Protein AF-A0A059WTL2-F1 (afdb_monomer_lite)

Sequence (116 aa):
RPGADVVGDETFIKQLDKEEINFDVLVATPQYMPKLGKYARLLGPRGLMPNPKSGTVATDVAKAVTEAKAGKVEYRVDKQSIVHLAVGKVSFGEAKLEQNARRALRQPAITKAYEP

Structure (mmCIF, N/CA/C/O backbone):
data_AF-A0A059WTL2-F1
#
_entry.id   AF-A0A059WTL2-F1
#
loop_
_atom_site.group_PDB
_atom_site.id
_atom_site.type_symbol
_atom_site.label_atom_id
_atom_site.label_alt_id
_atom_site.label_comp_id
_atom_site.label_asym_id
_atom_site.label_entity_id
_atom_site.label_seq_id
_atom_site.pdbx_PDB_ins_code
_atom_site.Cartn_x
_atom_site.Cartn_y
_atom_site.Cartn_z
_atom_site.occupancy
_atom_site.B_iso_or_equiv
_atom_site.auth_seq_id
_atom_site.auth_comp_id
_atom_site.auth_asym_id
_atom_site.auth_atom_id
_atom_site.pdbx_PDB_model_num
ATOM 1 N N . ARG A 1 1 ? -13.139 -6.492 -16.022 1.00 26.52 1 ARG A N 1
ATOM 2 C CA . ARG A 1 1 ? -12.875 -7.681 -15.174 1.00 26.52 1 ARG A CA 1
ATOM 3 C C . ARG A 1 1 ? -12.635 -7.194 -13.744 1.00 26.52 1 ARG A C 1
ATOM 5 O O . ARG A 1 1 ? -12.075 -6.111 -13.607 1.00 26.52 1 ARG A O 1
ATOM 12 N N . PRO A 1 2 ? -13.163 -7.921 -12.750 1.00 33.34 2 PRO A N 1
ATOM 13 C CA . PRO A 1 2 ? -13.358 -7.497 -11.358 1.00 33.34 2 PRO A CA 1
ATOM 14 C C . PRO A 1 2 ? -12.028 -7.135 -10.694 1.00 33.34 2 PRO A C 1
ATOM 16 O O . PRO A 1 2 ? -10.985 -7.617 -11.127 1.00 33.34 2 PRO A O 1
ATOM 19 N N . GLY A 1 3 ? -12.047 -6.285 -9.669 1.00 40.78 3 GLY A N 1
ATOM 20 C CA . GLY A 1 3 ? -10.830 -6.040 -8.883 1.00 40.78 3 GLY A CA 1
ATOM 21 C C . GLY A 1 3 ? -10.734 -4.685 -8.197 1.00 40.78 3 GLY A C 1
ATOM 22 O O . GLY A 1 3 ? -9.637 -4.261 -7.858 1.00 40.78 3 GLY A O 1
ATOM 23 N N . ALA A 1 4 ? -11.830 -3.945 -8.063 1.00 50.88 4 ALA A N 1
ATOM 24 C CA . ALA A 1 4 ? -11.928 -2.904 -7.046 1.00 50.88 4 ALA A CA 1
ATOM 25 C C . ALA A 1 4 ? -13.392 -2.796 -6.647 1.00 50.88 4 ALA A C 1
ATOM 27 O O . ALA A 1 4 ? -14.149 -2.049 -7.264 1.00 50.88 4 ALA A O 1
ATOM 28 N N . ASP A 1 5 ? -13.787 -3.586 -5.659 1.00 56.94 5 ASP A N 1
ATOM 29 C CA . ASP A 1 5 ? -15.016 -3.311 -4.939 1.00 56.94 5 ASP A CA 1
ATOM 30 C C . ASP A 1 5 ? -14.743 -2.088 -4.069 1.00 56.94 5 ASP A C 1
ATOM 32 O O . ASP A 1 5 ? -13.958 -2.128 -3.122 1.00 56.94 5 ASP A O 1
ATOM 36 N N . VAL A 1 6 ? -15.339 -0.959 -4.447 1.00 56.72 6 VAL A N 1
ATOM 37 C CA . VAL A 1 6 ? -15.424 0.199 -3.561 1.00 56.72 6 VAL A CA 1
ATOM 38 C C . VAL A 1 6 ? -16.450 -0.177 -2.500 1.00 56.72 6 VAL A C 1
ATOM 40 O O . VAL A 1 6 ? -17.649 0.036 -2.669 1.00 56.72 6 VAL A O 1
ATOM 43 N N . VAL A 1 7 ? -15.990 -0.842 -1.443 1.00 60.56 7 VAL A N 1
ATOM 44 C CA . VAL A 1 7 ? -16.862 -1.272 -0.351 1.00 60.56 7 VAL A CA 1
ATOM 45 C C . VAL A 1 7 ? -17.109 -0.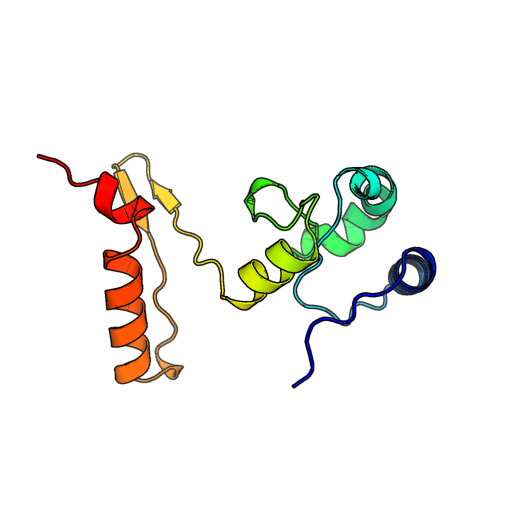075 0.561 1.00 60.56 7 VAL A C 1
ATOM 47 O O . VAL A 1 7 ? -16.171 0.553 1.049 1.00 60.56 7 VAL A O 1
ATOM 50 N N . GLY A 1 8 ? -18.384 0.247 0.776 1.00 62.12 8 GLY A N 1
ATOM 51 C CA . GLY A 1 8 ? -18.797 1.303 1.692 1.00 62.12 8 GLY A CA 1
ATOM 52 C C . GLY A 1 8 ? -18.331 1.059 3.133 1.00 62.12 8 GLY A C 1
ATOM 53 O O . GLY A 1 8 ? -18.254 -0.082 3.601 1.00 62.12 8 GLY A O 1
ATOM 54 N N . ASP A 1 9 ? -18.078 2.174 3.816 1.00 66.56 9 ASP A N 1
ATOM 55 C CA . ASP A 1 9 ? -17.579 2.356 5.187 1.00 66.56 9 ASP A CA 1
ATOM 56 C C . ASP A 1 9 ? -18.025 1.284 6.198 1.00 66.56 9 ASP A C 1
ATOM 58 O O . ASP A 1 9 ? -17.213 0.744 6.949 1.00 66.56 9 ASP A O 1
ATOM 62 N N . GLU A 1 10 ? -19.322 0.969 6.223 1.00 71.88 10 GLU A N 1
ATOM 63 C CA . GLU A 1 10 ? -19.941 0.141 7.263 1.00 71.88 10 GLU A CA 1
ATOM 64 C C . GLU A 1 10 ? -19.927 -1.355 6.940 1.00 71.88 10 GLU A C 1
ATOM 66 O O . GLU A 1 10 ? -19.743 -2.188 7.829 1.00 71.88 10 GLU A O 1
ATOM 71 N N . THR A 1 11 ? -20.102 -1.718 5.669 1.00 74.75 11 THR A N 1
ATOM 72 C CA . THR A 1 11 ? -20.089 -3.121 5.234 1.00 74.75 11 THR A CA 1
ATOM 73 C C . THR A 1 11 ? -18.681 -3.699 5.340 1.00 74.75 11 THR A C 1
ATOM 75 O O . THR A 1 11 ? -18.514 -4.841 5.765 1.00 74.75 11 THR A O 1
ATOM 78 N N . PHE A 1 12 ? -17.665 -2.887 5.032 1.00 78.94 12 PHE A N 1
ATOM 79 C CA . PHE A 1 12 ? -16.263 -3.284 5.126 1.00 78.94 12 PHE A CA 1
ATOM 80 C C . PHE A 1 12 ? -15.820 -3.531 6.573 1.00 78.94 12 PHE A C 1
ATOM 82 O O . PHE A 1 12 ? -15.201 -4.548 6.878 1.00 78.94 12 PHE A O 1
ATOM 89 N N . ILE A 1 13 ? -16.192 -2.640 7.496 1.00 80.94 13 ILE A N 1
ATOM 90 C CA . ILE A 1 13 ? -15.860 -2.791 8.919 1.00 80.94 13 ILE A CA 1
ATOM 91 C C . ILE A 1 13 ? -16.500 -4.058 9.500 1.00 80.94 13 ILE A C 1
ATOM 93 O O . ILE A 1 13 ? -15.848 -4.776 10.252 1.00 80.94 13 ILE A O 1
ATOM 97 N N . LYS A 1 14 ? -17.731 -4.396 9.093 1.00 83.31 14 LYS A N 1
ATOM 98 C CA . LYS A 1 14 ? -18.391 -5.651 9.494 1.00 83.31 14 LYS A CA 1
ATOM 99 C C . LYS A 1 14 ? -17.682 -6.906 8.973 1.00 83.31 14 LYS A C 1
ATOM 101 O O . LYS A 1 14 ? -17.727 -7.928 9.647 1.00 83.31 14 LYS A O 1
ATOM 106 N N . GLN A 1 15 ? -17.055 -6.858 7.796 1.00 82.00 15 GLN A N 1
ATOM 107 C CA . GLN A 1 15 ? -16.242 -7.974 7.289 1.00 82.00 15 GLN A CA 1
ATOM 108 C C . GLN A 1 15 ? -14.944 -8.125 8.087 1.00 82.00 15 GLN A C 1
ATOM 110 O O . GLN A 1 15 ? -14.598 -9.237 8.479 1.00 82.00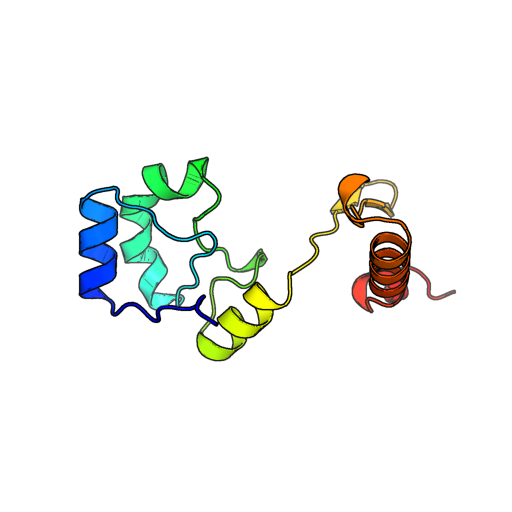 15 GLN A O 1
ATOM 115 N N . LEU A 1 16 ? -14.275 -7.010 8.407 1.00 84.44 16 LEU A N 1
ATOM 116 C CA . LEU A 1 16 ? -13.080 -7.022 9.255 1.00 84.44 16 LEU A CA 1
ATOM 117 C C . LEU A 1 16 ? -13.369 -7.527 10.674 1.00 84.44 16 LEU A C 1
ATOM 119 O O . LEU A 1 16 ? -12.536 -8.222 11.247 1.00 84.44 16 LEU A O 1
ATOM 123 N N . ASP A 1 17 ? -14.542 -7.208 11.226 1.00 85.50 17 ASP A N 1
ATOM 124 C CA . ASP A 1 17 ? -14.998 -7.708 12.530 1.00 85.50 17 ASP A CA 1
ATOM 125 C C . ASP A 1 17 ? -15.219 -9.229 12.531 1.00 85.50 17 ASP A C 1
ATOM 127 O O . ASP A 1 17 ? -14.942 -9.904 13.516 1.00 85.50 17 ASP A O 1
ATOM 131 N N . LYS A 1 18 ? -15.640 -9.779 11.386 1.00 86.50 18 LYS A N 1
ATOM 132 C CA . LYS A 1 18 ? -15.759 -11.225 11.140 1.00 86.50 18 LYS A CA 1
ATOM 133 C C . LYS A 1 18 ? -14.442 -11.889 10.726 1.00 86.50 18 LYS A C 1
ATOM 135 O O . LYS A 1 18 ? -14.450 -13.064 10.373 1.00 86.50 18 LYS A O 1
ATOM 140 N N . GLU A 1 19 ? -13.339 -11.138 10.713 1.00 82.44 19 GLU A N 1
ATOM 141 C CA . GLU A 1 19 ? -12.016 -11.583 10.255 1.00 82.44 19 GLU A CA 1
ATOM 142 C C . GLU A 1 19 ? -11.996 -12.110 8.803 1.00 82.44 19 GLU A C 1
ATOM 144 O O . GLU A 1 19 ? -11.080 -12.825 8.386 1.00 82.44 19 GLU A O 1
ATOM 149 N N . GLU A 1 20 ? -12.985 -11.715 7.999 1.00 82.12 20 GLU A N 1
ATOM 150 C CA . GLU A 1 20 ? -13.125 -12.124 6.607 1.00 82.12 20 GLU A CA 1
ATOM 151 C C . GLU A 1 20 ? -12.316 -11.180 5.706 1.00 82.12 20 GLU A C 1
ATOM 153 O O . GLU A 1 20 ? -12.652 -10.008 5.530 1.00 82.12 20 GLU A O 1
ATOM 158 N N . ILE A 1 21 ? -11.219 -11.690 5.136 1.00 80.12 21 ILE A N 1
ATOM 159 C CA . ILE A 1 21 ? -10.328 -10.926 4.256 1.00 80.12 21 ILE A CA 1
ATOM 160 C C . ILE A 1 21 ? -10.342 -11.534 2.859 1.00 80.12 21 ILE A C 1
ATOM 162 O O . ILE A 1 21 ? -9.767 -12.596 2.632 1.00 80.12 21 ILE A O 1
ATOM 166 N N . ASN A 1 22 ? -10.946 -10.802 1.925 1.00 78.56 22 ASN A N 1
ATOM 167 C CA . ASN A 1 22 ? -11.063 -11.162 0.510 1.00 78.56 22 ASN A CA 1
ATOM 168 C C . ASN A 1 22 ? -10.456 -10.076 -0.401 1.00 78.56 22 ASN A C 1
ATOM 170 O O . ASN A 1 22 ? -11.055 -9.681 -1.399 1.00 78.56 22 ASN A O 1
ATOM 174 N N . PHE A 1 23 ? -9.28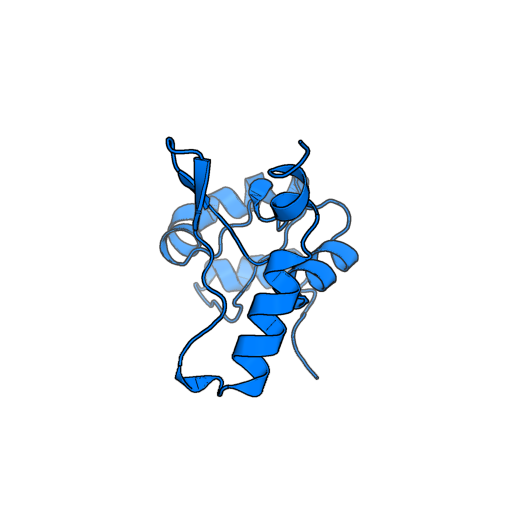9 -9.538 -0.034 1.00 78.50 23 PHE A N 1
ATOM 175 C CA . PHE A 1 23 ? -8.586 -8.519 -0.818 1.00 78.50 23 PHE A CA 1
ATOM 176 C C . PHE A 1 23 ? -7.065 -8.594 -0.633 1.00 78.50 23 PHE A C 1
ATOM 178 O O . PHE A 1 23 ? -6.575 -8.978 0.428 1.00 78.50 23 PHE A O 1
ATOM 185 N N . ASP A 1 24 ? -6.329 -8.159 -1.658 1.00 76.44 24 ASP A N 1
ATOM 186 C CA . ASP A 1 24 ? -4.859 -8.112 -1.664 1.00 76.44 24 ASP A CA 1
ATOM 187 C C . ASP A 1 24 ? -4.294 -6.724 -1.321 1.00 76.44 24 ASP A C 1
ATOM 189 O O . ASP A 1 24 ? -3.160 -6.602 -0.864 1.00 76.44 24 ASP A O 1
ATOM 193 N N . VAL A 1 25 ? -5.068 -5.659 -1.560 1.00 80.94 25 VAL A N 1
ATOM 194 C CA . VAL A 1 25 ? -4.659 -4.271 -1.303 1.00 80.94 25 VAL A CA 1
ATOM 195 C C . VAL A 1 25 ? -5.828 -3.500 -0.708 1.00 80.94 25 VAL A C 1
ATOM 197 O O . VAL A 1 25 ? -6.890 -3.409 -1.320 1.00 80.94 25 VAL A O 1
ATOM 200 N N . LEU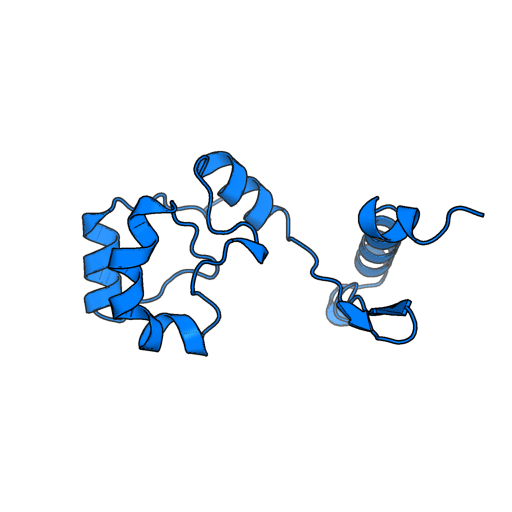 A 1 26 ? -5.608 -2.897 0.460 1.00 85.50 26 LEU A N 1
ATOM 201 C CA . LEU A 1 26 ? -6.542 -1.958 1.071 1.00 85.50 26 LEU A CA 1
ATOM 202 C C . LEU A 1 26 ? -6.072 -0.528 0.814 1.00 85.50 26 LEU A C 1
ATOM 204 O O . LEU A 1 26 ? -4.954 -0.170 1.183 1.00 85.50 26 LEU A O 1
ATOM 208 N N . VAL A 1 27 ? -6.933 0.287 0.206 1.00 86.25 27 VAL A N 1
ATOM 209 C CA . VAL A 1 27 ? -6.724 1.730 0.039 1.00 86.25 27 VAL A CA 1
ATOM 210 C C . VAL A 1 27 ? -7.690 2.464 0.959 1.00 86.25 27 VAL A C 1
ATOM 212 O O . VAL A 1 27 ? -8.882 2.168 0.959 1.00 86.25 27 VAL A O 1
ATOM 215 N N . ALA A 1 28 ? -7.183 3.414 1.741 1.00 87.50 28 ALA A N 1
ATOM 216 C CA . ALA A 1 28 ? -7.977 4.158 2.712 1.00 87.50 28 ALA A CA 1
ATOM 217 C C . ALA A 1 28 ? -7.699 5.662 2.645 1.00 87.50 28 ALA A C 1
ATOM 219 O O . ALA A 1 28 ? -6.608 6.103 2.283 1.00 87.50 28 ALA A O 1
ATOM 220 N N . THR A 1 29 ? -8.679 6.467 3.049 1.00 88.19 29 THR A N 1
ATOM 221 C CA . THR A 1 29 ? -8.461 7.898 3.271 1.00 88.19 29 THR A CA 1
ATOM 222 C C . THR A 1 29 ? -7.803 8.132 4.638 1.00 88.19 29 THR A C 1
ATOM 224 O O . THR A 1 29 ? -7.988 7.330 5.560 1.00 88.19 29 THR A O 1
ATOM 227 N N . PRO A 1 30 ? -7.057 9.239 4.835 1.00 86.62 30 PRO A N 1
ATOM 228 C CA . PRO A 1 30 ? -6.419 9.543 6.122 1.00 86.62 30 PRO A CA 1
ATOM 229 C C . PRO A 1 30 ? -7.402 9.586 7.299 1.00 86.62 30 PRO A C 1
ATOM 231 O O . PRO A 1 30 ? -7.076 9.156 8.402 1.00 86.62 30 PRO A O 1
ATOM 23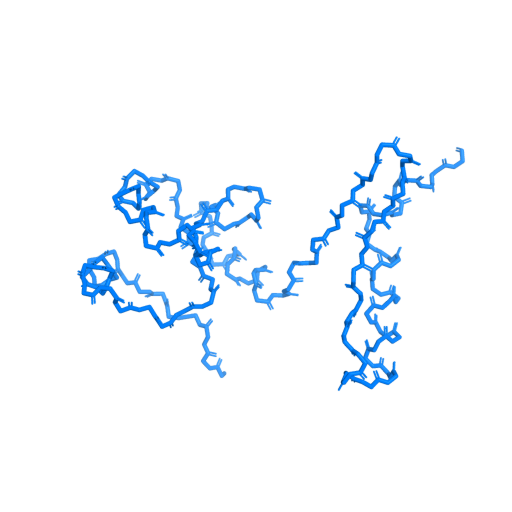4 N N . GLN A 1 31 ? -8.628 10.049 7.045 1.00 87.12 31 GLN A N 1
ATOM 235 C CA . GLN A 1 31 ? -9.707 10.126 8.034 1.00 87.12 31 GLN A CA 1
ATOM 236 C C . GLN A 1 31 ? -10.143 8.742 8.541 1.00 87.12 31 GLN A C 1
ATOM 238 O O . GLN A 1 31 ? -10.698 8.629 9.632 1.00 87.12 31 GLN A O 1
ATOM 243 N N . TYR A 1 32 ? -9.867 7.687 7.770 1.00 84.25 32 TYR A N 1
ATOM 244 C CA . TYR A 1 32 ? -10.247 6.312 8.078 1.00 84.25 32 TYR A CA 1
ATOM 245 C C . TYR A 1 32 ? -9.205 5.534 8.885 1.00 84.25 32 TYR A C 1
ATOM 247 O O . TYR A 1 32 ? -9.525 4.535 9.533 1.00 84.25 32 TYR A O 1
ATOM 255 N N . MET A 1 33 ? -7.960 6.012 8.907 1.00 86.56 33 MET A N 1
ATOM 256 C CA . MET A 1 33 ? -6.846 5.371 9.612 1.00 86.56 33 MET A CA 1
ATOM 257 C C . MET A 1 33 ? -7.100 5.133 11.115 1.00 86.56 33 MET A C 1
ATOM 259 O O . MET A 1 33 ? -6.769 4.044 11.590 1.00 86.56 33 MET A O 1
ATOM 263 N N . PRO A 1 34 ? -7.728 6.055 11.880 1.00 87.94 34 PRO A N 1
ATOM 264 C CA . PRO A 1 34 ? -8.025 5.820 13.296 1.00 87.94 34 PRO A CA 1
ATOM 265 C C . PRO A 1 34 ? -8.978 4.639 13.522 1.00 87.94 34 PRO A C 1
ATOM 267 O O . PRO A 1 34 ? -8.798 3.878 14.472 1.00 87.94 34 PRO A O 1
ATOM 270 N N . LYS A 1 35 ? -9.966 4.445 12.633 1.00 85.44 35 LYS A N 1
ATOM 271 C CA . LYS A 1 35 ? -10.893 3.302 12.694 1.00 85.44 35 LYS A CA 1
ATOM 272 C C . LYS A 1 35 ? -10.167 1.990 12.375 1.00 85.44 35 LYS A C 1
ATOM 274 O O . LYS A 1 35 ? -10.360 0.998 13.075 1.00 85.44 35 LYS A O 1
ATOM 279 N N . LEU A 1 36 ? -9.288 2.002 11.368 1.00 86.56 36 LEU A N 1
ATOM 280 C CA . LEU A 1 36 ? -8.490 0.838 10.967 1.00 86.56 36 LEU A CA 1
ATOM 281 C C . LEU A 1 36 ? -7.437 0.429 12.006 1.00 86.56 36 LEU A C 1
ATOM 283 O O . LEU A 1 36 ? -7.029 -0.731 12.029 1.00 86.56 36 LEU A O 1
ATOM 287 N N . GLY A 1 37 ? -7.041 1.335 12.907 1.00 87.00 37 GLY A N 1
ATOM 288 C CA . GLY A 1 37 ? -6.092 1.046 13.985 1.00 87.00 37 GLY A CA 1
ATOM 289 C C . GLY A 1 37 ? -6.507 -0.126 14.884 1.00 87.00 37 GLY A C 1
ATOM 290 O O . GLY A 1 37 ? -5.647 -0.883 15.331 1.00 87.00 37 GLY A O 1
ATOM 291 N N . LYS A 1 38 ? -7.816 -0.352 15.079 1.00 89.44 38 LYS A N 1
ATOM 292 C CA . LYS A 1 38 ? -8.338 -1.507 15.836 1.00 89.44 38 LYS A CA 1
ATOM 293 C C . LYS A 1 38 ? -7.999 -2.852 15.184 1.00 89.44 38 LYS A C 1
ATOM 295 O O . LYS A 1 38 ? -7.808 -3.842 15.883 1.00 89.44 38 LYS A O 1
ATOM 300 N N . TYR A 1 39 ? -7.858 -2.870 13.862 1.00 89.38 39 TYR A N 1
ATOM 301 C CA . TYR A 1 39 ? -7.578 -4.065 13.066 1.00 89.38 39 TYR A CA 1
ATOM 302 C C . TYR A 1 39 ? -6.087 -4.221 12.739 1.00 89.38 39 TYR A C 1
ATOM 304 O O . TYR A 1 39 ? -5.718 -5.082 11.943 1.00 89.38 39 TYR A O 1
ATOM 312 N N . ALA A 1 40 ? -5.197 -3.436 13.360 1.00 86.06 40 ALA A N 1
ATOM 313 C CA . ALA A 1 40 ? -3.756 -3.506 13.107 1.00 86.06 40 ALA A CA 1
ATOM 314 C C . ALA A 1 40 ? -3.169 -4.909 13.358 1.00 86.06 40 ALA A C 1
ATOM 316 O O . ALA A 1 40 ? -2.289 -5.348 12.620 1.00 86.06 40 ALA A O 1
ATOM 317 N N . ARG A 1 41 ? -3.688 -5.647 14.352 1.00 88.31 41 ARG A N 1
ATOM 318 C CA . ARG A 1 41 ? -3.276 -7.037 14.635 1.00 88.31 41 ARG A CA 1
ATOM 319 C C . ARG A 1 41 ? -3.707 -8.032 13.552 1.00 88.31 41 ARG A C 1
ATOM 321 O O . ARG A 1 41 ? -3.023 -9.028 13.361 1.00 88.31 41 ARG A O 1
ATOM 328 N N . LEU A 1 42 ? -4.799 -7.745 12.844 1.00 88.44 42 LEU A N 1
ATOM 329 C CA . LEU A 1 42 ? -5.329 -8.579 11.764 1.00 88.44 42 LEU A CA 1
ATOM 330 C C . LEU A 1 42 ? -4.657 -8.246 10.419 1.00 88.44 42 LEU A C 1
ATOM 332 O O . LEU A 1 42 ? -4.227 -9.136 9.686 1.00 88.44 42 LEU A O 1
ATOM 336 N N . LEU A 1 43 ? -4.541 -6.954 10.102 1.00 88.25 43 LEU A N 1
ATOM 337 C CA . LEU A 1 43 ? -4.041 -6.464 8.812 1.00 88.25 43 LEU A CA 1
ATOM 338 C C . LEU A 1 43 ? -2.508 -6.390 8.746 1.00 88.25 43 LEU A C 1
ATOM 340 O O . LEU A 1 43 ? -1.931 -6.578 7.676 1.00 88.25 43 LEU A O 1
ATOM 344 N N . GLY A 1 44 ? -1.842 -6.126 9.873 1.00 85.44 44 GLY A N 1
ATOM 345 C CA . GLY A 1 44 ? -0.395 -5.912 9.953 1.00 85.44 44 GLY A CA 1
ATOM 346 C C . GLY A 1 44 ? 0.438 -7.126 9.526 1.00 85.44 44 GLY A C 1
ATOM 347 O O . GLY A 1 44 ? 1.208 -7.001 8.574 1.00 85.44 44 GLY A O 1
ATOM 348 N N . PRO A 1 45 ? 0.269 -8.312 10.147 1.00 85.44 45 PRO A N 1
ATOM 349 C CA . PRO A 1 45 ? 1.028 -9.517 9.791 1.00 85.44 45 PRO A CA 1
ATOM 350 C C . PRO A 1 45 ? 0.834 -9.962 8.338 1.00 85.44 45 PRO A C 1
ATOM 352 O O . PRO A 1 45 ? 1.695 -10.627 7.769 1.00 85.44 45 PRO A O 1
ATOM 355 N N . ARG A 1 46 ? -0.298 -9.586 7.732 1.00 83.06 46 ARG A N 1
ATOM 356 C CA . ARG A 1 46 ? -0.653 -9.919 6.346 1.00 83.06 46 ARG A CA 1
ATOM 357 C C . ARG A 1 46 ? -0.162 -8.873 5.340 1.00 83.06 46 ARG A C 1
ATOM 359 O O . ARG A 1 46 ? -0.350 -9.060 4.146 1.00 83.06 46 ARG A O 1
ATOM 366 N N . GLY A 1 47 ? 0.446 -7.775 5.802 1.00 84.50 47 GLY A N 1
ATOM 367 C CA . GLY A 1 47 ? 0.916 -6.684 4.942 1.00 84.50 47 GLY A CA 1
ATOM 368 C C . GLY A 1 47 ? -0.208 -5.863 4.299 1.00 84.50 47 GLY A C 1
ATOM 369 O O . GLY A 1 47 ? 0.043 -5.118 3.359 1.00 84.50 47 GLY A O 1
ATOM 370 N N . LEU A 1 48 ? -1.439 -5.985 4.802 1.00 85.81 48 LEU A N 1
ATOM 371 C CA . LEU A 1 48 ? -2.638 -5.368 4.223 1.00 85.81 48 LEU A CA 1
ATOM 372 C C . LEU A 1 48 ? -2.964 -3.998 4.826 1.00 85.81 48 LEU A C 1
ATOM 374 O O . LEU A 1 48 ? -3.911 -3.339 4.401 1.00 85.81 48 LEU A O 1
ATOM 378 N N . MET A 1 49 ? -2.217 -3.568 5.843 1.00 90.00 49 MET A N 1
ATOM 379 C CA . MET A 1 49 ? -2.457 -2.288 6.497 1.00 90.00 49 MET A CA 1
ATOM 380 C C . MET A 1 49 ? -2.071 -1.125 5.563 1.00 90.00 49 MET A C 1
ATOM 382 O O . MET A 1 49 ? -0.933 -1.087 5.084 1.00 90.00 49 MET A O 1
ATOM 386 N N . PRO A 1 50 ? -2.977 -0.163 5.298 1.00 87.62 50 PRO A N 1
ATOM 387 C CA . PRO A 1 50 ? -2.687 0.946 4.400 1.00 87.62 50 PRO A CA 1
ATOM 388 C C . PRO A 1 50 ? -1.579 1.846 4.963 1.00 87.62 50 PRO A C 1
ATOM 390 O O . PRO A 1 50 ? -1.512 2.101 6.165 1.00 87.62 50 PRO A O 1
ATOM 393 N N . ASN A 1 51 ? -0.697 2.332 4.086 1.00 85.50 51 ASN A N 1
ATOM 394 C CA . ASN A 1 51 ? 0.484 3.111 4.451 1.00 85.50 51 ASN A CA 1
ATOM 395 C C . ASN A 1 51 ? 0.669 4.302 3.485 1.00 85.50 51 ASN A C 1
ATOM 397 O O . ASN A 1 51 ? 0.639 4.118 2.264 1.00 85.50 51 ASN A O 1
ATOM 401 N N . PRO A 1 52 ? 0.925 5.527 3.986 1.00 82.25 52 PRO A N 1
ATOM 402 C CA . PRO A 1 52 ? 1.246 6.670 3.129 1.00 82.25 52 PRO A CA 1
ATOM 403 C C . PRO A 1 52 ? 2.441 6.417 2.200 1.00 82.25 52 PRO A C 1
ATOM 405 O O . PRO A 1 52 ? 2.439 6.877 1.062 1.00 82.25 52 PRO A O 1
ATOM 408 N N . LYS A 1 53 ? 3.443 5.638 2.640 1.00 78.44 53 LYS A N 1
ATOM 409 C CA . LYS A 1 53 ? 4.647 5.349 1.836 1.00 78.44 53 LYS A CA 1
ATOM 410 C C . LYS A 1 53 ? 4.345 4.507 0.594 1.00 78.44 53 LYS A C 1
ATOM 412 O O . LYS A 1 53 ? 4.876 4.778 -0.484 1.00 78.44 53 LYS A O 1
ATOM 417 N N . SER A 1 54 ? 3.467 3.512 0.716 1.00 77.56 54 SER A N 1
ATOM 418 C CA . SER A 1 54 ? 3.034 2.707 -0.432 1.00 77.56 54 SER A CA 1
ATOM 419 C C . SER A 1 54 ? 2.060 3.478 -1.331 1.00 77.56 54 SER A C 1
ATOM 421 O O . SER A 1 54 ? 1.921 3.144 -2.506 1.00 77.56 54 SER A O 1
ATOM 423 N N . GLY A 1 55 ? 1.470 4.576 -0.845 1.00 79.75 55 GLY A N 1
ATOM 424 C CA . GLY A 1 55 ? 0.445 5.345 -1.557 1.00 79.75 55 GLY A CA 1
ATOM 425 C C . GLY A 1 55 ? -0.955 4.752 -1.402 1.00 79.75 55 GLY A C 1
ATOM 426 O O . GLY A 1 55 ? -1.865 5.144 -2.122 1.00 79.75 55 GLY A O 1
ATOM 427 N N . THR A 1 56 ? -1.136 3.817 -0.464 1.00 83.62 56 THR A N 1
ATOM 428 C CA . THR A 1 56 ? -2.449 3.240 -0.143 1.00 83.62 56 THR A CA 1
ATOM 429 C C . THR A 1 56 ? -3.211 4.048 0.909 1.00 83.62 56 THR A C 1
ATOM 431 O O . THR A 1 56 ? -4.336 3.701 1.256 1.00 83.62 56 THR A O 1
ATOM 434 N N . VAL A 1 57 ? -2.631 5.159 1.377 1.00 88.81 57 VAL A N 1
ATOM 435 C CA . VAL A 1 57 ? -3.356 6.228 2.071 1.00 88.81 57 VAL A CA 1
ATOM 436 C C . VAL A 1 57 ? -3.430 7.439 1.151 1.00 88.81 57 VAL A C 1
ATOM 438 O O . VAL A 1 57 ? -2.409 8.079 0.899 1.00 88.81 57 VAL A O 1
ATOM 441 N N . ALA A 1 58 ? -4.623 7.749 0.647 1.00 85.00 58 ALA A N 1
ATOM 442 C CA . ALA A 1 58 ? -4.829 8.829 -0.314 1.00 85.00 58 ALA A CA 1
ATOM 443 C C . ALA A 1 58 ? -6.188 9.505 -0.120 1.00 85.00 58 ALA A C 1
ATOM 445 O O . ALA A 1 58 ? -7.166 8.866 0.259 1.00 85.00 58 ALA A O 1
ATOM 446 N N . THR A 1 59 ? -6.256 10.808 -0.393 1.00 85.19 59 THR A N 1
ATOM 447 C CA . THR A 1 59 ? -7.525 11.550 -0.469 1.00 85.19 59 THR A CA 1
ATOM 448 C C . THR A 1 59 ? -8.307 11.191 -1.731 1.00 85.19 59 THR A C 1
ATOM 450 O O . THR A 1 59 ? -9.525 11.057 -1.675 1.00 85.19 59 THR A O 1
ATOM 453 N N . ASP A 1 60 ? -7.605 10.978 -2.846 1.00 84.12 60 ASP A N 1
ATOM 454 C CA . ASP A 1 60 ? -8.180 10.503 -4.104 1.00 84.12 60 ASP A CA 1
ATOM 455 C C . ASP A 1 60 ? -8.070 8.974 -4.203 1.00 84.12 60 ASP A C 1
ATOM 457 O O . ASP A 1 60 ? -7.061 8.411 -4.644 1.00 84.12 60 ASP A O 1
ATOM 461 N N . VAL A 1 61 ? -9.117 8.289 -3.741 1.00 80.62 61 VAL A N 1
ATOM 462 C CA . VAL A 1 61 ? -9.168 6.821 -3.700 1.00 80.62 61 VAL A CA 1
ATOM 463 C C . VAL A 1 61 ? -9.173 6.224 -5.110 1.00 80.62 61 VAL A C 1
ATOM 465 O O . VAL A 1 61 ? -8.524 5.208 -5.346 1.00 80.62 61 VAL A O 1
ATOM 468 N N . ALA A 1 62 ? -9.857 6.855 -6.068 1.00 80.00 62 ALA A N 1
ATOM 469 C CA . ALA A 1 62 ? -9.974 6.342 -7.433 1.00 80.00 62 ALA A CA 1
ATOM 470 C C . ALA A 1 62 ? -8.614 6.313 -8.143 1.00 80.00 62 ALA A C 1
ATOM 472 O O . ALA A 1 62 ? -8.237 5.310 -8.767 1.00 80.00 62 ALA A O 1
ATOM 473 N N . LYS A 1 63 ? -7.841 7.393 -7.995 1.00 79.94 63 LYS A N 1
ATOM 474 C CA . LYS A 1 63 ? -6.478 7.463 -8.510 1.00 79.94 63 LYS A CA 1
ATOM 475 C C . LYS A 1 63 ? -5.572 6.445 -7.817 1.00 79.94 63 LYS A C 1
ATOM 477 O O . LYS A 1 63 ? -4.912 5.665 -8.502 1.00 79.94 63 LYS A O 1
ATOM 482 N N . ALA A 1 64 ? -5.611 6.371 -6.487 1.00 79.12 64 ALA A N 1
ATOM 483 C CA . ALA A 1 64 ? -4.783 5.440 -5.722 1.00 79.12 64 ALA A CA 1
ATOM 484 C C . ALA A 1 64 ? -5.073 3.965 -6.049 1.00 79.12 64 ALA A C 1
ATOM 486 O O . ALA A 1 64 ? -4.146 3.167 -6.164 1.00 79.12 64 ALA A O 1
ATOM 487 N N . VAL A 1 65 ? -6.337 3.595 -6.281 1.00 77.75 65 VAL A N 1
ATOM 488 C CA . VAL A 1 65 ? -6.717 2.250 -6.748 1.00 77.75 65 VAL A CA 1
ATOM 489 C C . VAL A 1 65 ? -6.139 1.964 -8.135 1.00 77.75 65 VAL A C 1
ATOM 491 O O . VAL A 1 65 ? -5.651 0.863 -8.388 1.00 77.75 65 VAL A O 1
ATOM 494 N N . THR A 1 66 ? -6.168 2.945 -9.037 1.00 76.44 66 THR A N 1
ATOM 495 C CA . THR A 1 66 ? -5.600 2.801 -10.386 1.00 76.44 66 THR A CA 1
ATOM 496 C C . THR A 1 66 ? -4.084 2.611 -10.329 1.00 76.44 66 THR A C 1
ATOM 498 O O . THR A 1 66 ? -3.546 1.719 -10.984 1.00 76.44 66 THR A O 1
ATOM 501 N N . GLU A 1 67 ? -3.395 3.390 -9.495 1.00 75.19 67 GLU A N 1
ATOM 502 C CA . GLU A 1 67 ? -1.950 3.277 -9.282 1.00 75.19 67 GLU A CA 1
ATOM 503 C C . GLU A 1 67 ? -1.564 1.960 -8.591 1.00 75.19 67 GLU A C 1
ATOM 505 O O . GLU A 1 67 ? -0.588 1.321 -8.984 1.00 75.19 67 GLU A O 1
ATOM 510 N N . ALA A 1 68 ? -2.358 1.502 -7.619 1.00 74.56 68 ALA A N 1
ATOM 511 C CA . ALA A 1 68 ? -2.161 0.211 -6.964 1.00 74.56 68 ALA A CA 1
ATOM 512 C C . ALA A 1 68 ? -2.310 -0.955 -7.955 1.00 74.56 68 ALA A C 1
ATOM 514 O O . ALA A 1 68 ? -1.482 -1.867 -7.971 1.00 74.56 68 ALA A O 1
ATOM 515 N N . LYS A 1 69 ? -3.310 -0.894 -8.847 1.00 70.38 69 LYS A N 1
ATOM 516 C CA . LYS A 1 69 ? -3.503 -1.879 -9.926 1.00 70.38 69 LYS A CA 1
ATOM 517 C C . LYS A 1 69 ? -2.385 -1.866 -10.962 1.00 70.38 69 LYS A C 1
ATOM 519 O O . LYS A 1 69 ? -2.086 -2.907 -11.539 1.00 70.38 69 LYS A O 1
ATOM 524 N N . ALA A 1 70 ? -1.767 -0.710 -11.202 1.00 66.44 70 ALA A N 1
ATOM 525 C CA . ALA A 1 70 ? -0.662 -0.578 -12.148 1.00 66.44 70 ALA A CA 1
ATOM 526 C C . ALA A 1 70 ? 0.632 -1.276 -11.678 1.00 66.44 70 ALA A C 1
ATOM 528 O O . ALA A 1 70 ? 1.591 -1.355 -12.451 1.00 66.44 70 ALA A O 1
ATOM 529 N N . GLY A 1 71 ? 0.656 -1.794 -10.442 1.00 59.94 71 GLY A N 1
ATOM 530 C CA . GLY A 1 71 ? 1.788 -2.506 -9.864 1.00 59.94 71 GLY A CA 1
ATOM 531 C C . GLY A 1 71 ? 2.912 -1.537 -9.524 1.00 59.94 71 GLY A C 1
ATOM 532 O O . GLY A 1 71 ? 3.761 -1.215 -10.362 1.00 59.94 71 GLY A O 1
ATOM 533 N N . LYS A 1 72 ? 2.932 -1.062 -8.278 1.00 59.34 72 LYS A N 1
ATOM 534 C CA . LYS A 1 72 ? 4.043 -0.252 -7.778 1.00 59.34 72 LYS A CA 1
ATOM 535 C C . LYS A 1 72 ? 5.227 -1.182 -7.523 1.00 59.34 72 LYS A C 1
ATOM 537 O O . LYS A 1 72 ? 5.156 -2.065 -6.675 1.00 59.34 72 LYS A O 1
ATOM 542 N N . VAL A 1 73 ? 6.298 -1.012 -8.291 1.00 58.66 73 VAL A N 1
ATOM 543 C CA . VAL A 1 73 ? 7.530 -1.774 -8.084 1.00 58.66 73 VAL A CA 1
ATOM 544 C C . VAL A 1 73 ? 8.326 -1.075 -6.985 1.00 58.66 73 VAL A C 1
ATOM 546 O O . VAL A 1 73 ? 8.836 0.027 -7.192 1.00 58.66 73 VAL A O 1
ATOM 549 N N . GLU A 1 74 ? 8.390 -1.683 -5.803 1.00 60.56 74 GLU A N 1
ATOM 550 C CA . GLU A 1 74 ? 9.228 -1.188 -4.713 1.00 60.56 74 GLU A CA 1
ATOM 551 C C . GLU A 1 74 ? 10.699 -1.510 -4.997 1.00 60.56 74 GLU A C 1
ATOM 553 O O . GLU A 1 74 ? 11.058 -2.658 -5.262 1.00 60.56 74 GLU A O 1
ATOM 558 N N . TYR A 1 75 ? 11.552 -0.491 -4.927 1.00 63.94 75 TYR A N 1
ATOM 559 C CA . TYR A 1 75 ? 13.005 -0.627 -4.983 1.00 63.94 75 TYR A CA 1
ATOM 560 C C . TYR A 1 75 ? 13.599 -0.177 -3.648 1.00 63.94 75 TYR A C 1
ATOM 562 O O . TYR A 1 75 ? 13.058 0.708 -2.981 1.00 63.94 75 TYR A O 1
ATOM 570 N N . ARG A 1 76 ? 14.709 -0.794 -3.239 1.00 62.72 76 ARG A N 1
ATOM 571 C CA . ARG A 1 76 ? 15.461 -0.392 -2.041 1.00 62.72 76 ARG A CA 1
ATOM 572 C C . ARG A 1 76 ? 16.841 0.091 -2.450 1.00 62.72 76 ARG A C 1
ATOM 574 O O . ARG A 1 76 ? 17.447 -0.503 -3.336 1.00 62.72 76 ARG A O 1
ATOM 581 N N . VAL A 1 77 ? 17.322 1.141 -1.794 1.00 70.88 77 VAL A N 1
ATOM 582 C CA . VAL A 1 77 ? 18.692 1.637 -1.947 1.00 70.88 77 VAL A CA 1
ATOM 583 C C . VAL A 1 77 ? 19.463 1.251 -0.694 1.00 70.88 77 VAL A C 1
ATOM 585 O O . VAL A 1 77 ? 19.023 1.568 0.413 1.00 70.88 77 VAL A O 1
ATOM 588 N N . ASP A 1 78 ? 20.563 0.525 -0.861 1.00 78.56 78 ASP A N 1
ATOM 589 C CA . ASP A 1 78 ? 21.468 0.208 0.244 1.00 78.56 78 ASP A CA 1
ATOM 590 C C . ASP A 1 78 ? 22.417 1.387 0.552 1.00 78.56 78 ASP A C 1
ATOM 592 O O . ASP A 1 78 ? 22.556 2.320 -0.240 1.00 78.56 78 ASP A O 1
ATOM 596 N N . LYS A 1 79 ? 23.101 1.345 1.703 1.00 75.69 79 LYS A N 1
ATOM 597 C CA . LYS A 1 79 ? 24.132 2.312 2.112 1.00 75.69 79 LYS A CA 1
ATOM 598 C C . LYS A 1 79 ? 25.264 2.477 1.094 1.00 75.69 79 LYS A C 1
ATOM 600 O O . LYS A 1 79 ? 25.904 3.523 1.091 1.00 75.69 79 LYS A O 1
ATOM 605 N N . GLN A 1 80 ? 25.508 1.481 0.241 1.00 84.25 80 GLN A N 1
ATOM 606 C CA . GLN A 1 80 ? 26.471 1.570 -0.863 1.00 84.25 80 GLN A CA 1
ATOM 607 C C . GLN A 1 80 ? 25.895 2.214 -2.141 1.00 84.25 80 GLN A C 1
ATOM 609 O O . GLN A 1 80 ? 26.517 2.132 -3.196 1.00 84.25 80 GLN A O 1
ATOM 614 N N . SER A 1 81 ? 24.707 2.827 -2.076 1.00 80.06 81 SER A N 1
ATOM 615 C CA . SER A 1 81 ? 23.999 3.427 -3.219 1.00 80.06 81 SER A CA 1
ATOM 616 C C . SER A 1 81 ? 23.624 2.425 -4.320 1.00 80.06 81 SER A C 1
ATOM 618 O O . SER A 1 81 ? 23.416 2.800 -5.473 1.00 80.06 81 SER A O 1
ATOM 620 N N . ILE A 1 82 ? 23.493 1.142 -3.967 1.00 80.00 82 ILE A N 1
ATOM 621 C CA . ILE A 1 82 ? 23.046 0.085 -4.881 1.00 80.00 82 ILE A CA 1
ATOM 622 C C . ILE A 1 82 ? 21.522 -0.021 -4.819 1.00 80.00 82 ILE A C 1
ATOM 624 O O . ILE A 1 82 ? 20.940 -0.182 -3.744 1.00 80.00 82 ILE A O 1
ATOM 628 N N . VAL A 1 83 ? 20.873 0.049 -5.984 1.00 80.06 83 VAL A N 1
ATOM 629 C CA . VAL A 1 83 ? 19.426 -0.151 -6.126 1.00 80.06 83 VAL A CA 1
ATOM 630 C C . VAL A 1 83 ? 19.133 -1.639 -6.305 1.00 80.06 83 VAL A C 1
ATOM 632 O O . VAL A 1 83 ? 19.487 -2.238 -7.318 1.00 80.06 83 VAL A O 1
ATOM 635 N N . HIS A 1 84 ? 18.431 -2.232 -5.345 1.00 77.12 84 HIS A N 1
ATOM 636 C CA . HIS A 1 84 ? 17.925 -3.596 -5.440 1.00 77.12 84 HIS A CA 1
ATOM 637 C C . HIS A 1 84 ? 16.481 -3.581 -5.940 1.00 77.12 84 HIS A C 1
ATOM 639 O O . HIS A 1 84 ? 15.599 -2.985 -5.310 1.00 77.12 84 HIS A O 1
ATOM 645 N N . LEU A 1 85 ? 16.239 -4.263 -7.060 1.00 80.94 85 LEU A N 1
ATOM 646 C CA . LEU A 1 85 ? 14.928 -4.340 -7.691 1.00 80.94 85 LEU A CA 1
ATOM 647 C C . LEU A 1 85 ? 14.683 -5.714 -8.316 1.00 80.94 85 LEU A C 1
ATOM 649 O O . LEU A 1 85 ? 15.426 -6.151 -9.192 1.00 80.94 85 LEU A O 1
ATOM 653 N N . ALA A 1 86 ? 13.604 -6.378 -7.908 1.00 82.44 86 ALA A N 1
ATOM 654 C CA . ALA A 1 86 ? 13.159 -7.609 -8.548 1.00 82.44 86 ALA A CA 1
ATOM 655 C C . ALA A 1 86 ? 12.325 -7.285 -9.799 1.00 82.44 86 ALA A C 1
ATOM 657 O O . ALA A 1 86 ? 11.299 -6.614 -9.711 1.00 82.44 86 ALA A O 1
ATOM 658 N N . VAL A 1 87 ? 12.742 -7.789 -10.964 1.00 82.50 87 VAL A N 1
ATOM 659 C CA . VAL A 1 87 ? 12.050 -7.562 -12.252 1.00 82.50 87 VAL A CA 1
ATOM 660 C C . VAL A 1 87 ? 11.000 -8.636 -12.585 1.00 82.50 87 VAL A C 1
ATOM 662 O O . VAL A 1 87 ? 10.229 -8.486 -13.532 1.00 82.50 87 VAL A O 1
ATOM 665 N N . GLY A 1 88 ? 10.929 -9.719 -11.807 1.00 83.69 88 GLY A N 1
ATOM 666 C CA . GLY A 1 88 ? 9.938 -10.785 -11.968 1.00 83.69 88 GLY A CA 1
ATOM 667 C C . GLY A 1 88 ? 10.424 -12.137 -11.445 1.00 83.69 88 GLY A C 1
ATOM 668 O O . GLY A 1 88 ? 11.457 -12.224 -10.785 1.00 83.69 88 GLY A O 1
ATOM 669 N N . LYS A 1 89 ? 9.666 -13.199 -11.745 1.00 83.50 89 LYS A N 1
ATOM 670 C CA . LYS A 1 89 ? 10.034 -14.601 -11.476 1.00 83.50 89 LYS A CA 1
ATOM 671 C C . LYS A 1 89 ? 10.423 -15.293 -12.781 1.00 83.50 89 LYS A C 1
ATOM 673 O O . LYS A 1 89 ? 9.877 -14.948 -13.825 1.00 83.50 89 LYS A O 1
ATOM 678 N N . VAL A 1 90 ? 11.264 -16.328 -12.716 1.00 85.00 90 VAL A N 1
ATOM 679 C CA . VAL A 1 90 ? 11.645 -17.150 -13.890 1.00 85.00 90 VAL A CA 1
ATOM 680 C C . VAL A 1 90 ? 10.411 -17.663 -14.646 1.00 85.00 90 VAL A C 1
ATOM 682 O O . VAL A 1 90 ? 10.379 -17.678 -15.872 1.00 85.00 90 VAL A O 1
ATOM 685 N N . SER A 1 91 ? 9.335 -17.967 -13.917 1.00 84.81 91 SER A N 1
ATOM 686 C CA . SER A 1 91 ? 8.044 -18.419 -14.447 1.00 84.81 91 SER A CA 1
ATOM 687 C C . SER A 1 91 ? 7.331 -17.417 -15.370 1.00 84.81 91 SER A C 1
ATOM 689 O O . SER A 1 91 ? 6.318 -17.766 -15.966 1.00 84.81 91 SER A O 1
ATOM 691 N N . PHE A 1 92 ? 7.786 -16.161 -15.461 1.00 82.81 92 PHE A N 1
ATOM 692 C CA . PHE A 1 92 ? 7.151 -15.136 -16.300 1.00 82.81 92 PHE A CA 1
ATOM 693 C C . PHE A 1 92 ? 7.536 -15.255 -17.781 1.00 82.81 92 PHE A C 1
ATOM 695 O O . PHE A 1 92 ? 6.827 -14.704 -18.624 1.00 82.81 92 PHE A O 1
ATOM 702 N N . GLY A 1 93 ? 8.605 -15.989 -18.097 1.00 89.06 93 GLY A N 1
ATOM 703 C CA . GLY A 1 93 ? 9.133 -16.115 -19.453 1.00 89.06 93 GLY A CA 1
ATOM 704 C C . GLY A 1 93 ? 9.943 -14.893 -19.900 1.00 89.06 93 GLY A C 1
ATOM 705 O O . GLY A 1 93 ? 9.789 -13.786 -19.376 1.00 89.06 93 GLY A O 1
ATOM 706 N N . GLU A 1 94 ? 10.816 -15.104 -20.885 1.00 90.56 94 GLU A N 1
ATOM 707 C CA . GLU A 1 94 ? 11.839 -14.136 -21.308 1.00 90.56 94 GLU A CA 1
ATOM 708 C C . GLU A 1 94 ? 11.262 -12.777 -21.713 1.00 90.56 94 GLU A C 1
ATOM 710 O O . GLU A 1 94 ? 11.683 -11.750 -21.186 1.00 90.56 94 GLU A O 1
ATOM 715 N N . ALA A 1 95 ? 10.237 -12.756 -22.569 1.00 89.50 95 ALA A N 1
ATOM 716 C CA . ALA A 1 95 ? 9.673 -11.508 -23.089 1.00 89.50 95 ALA A CA 1
ATOM 717 C C . ALA A 1 95 ? 9.129 -10.579 -21.985 1.00 89.50 95 ALA A C 1
ATOM 719 O O . ALA A 1 95 ? 9.307 -9.360 -22.039 1.00 89.50 95 ALA A O 1
ATOM 720 N N . LYS A 1 96 ? 8.486 -11.143 -20.953 1.00 82.69 96 LYS A N 1
ATOM 721 C CA . LYS A 1 96 ? 7.959 -10.359 -19.824 1.00 82.69 96 LYS A CA 1
ATOM 722 C C . LYS A 1 96 ? 9.075 -9.872 -18.906 1.00 82.69 96 LYS A C 1
ATOM 724 O O . LYS A 1 96 ? 9.006 -8.746 -18.419 1.00 82.69 96 LYS A O 1
ATOM 729 N N . LEU A 1 97 ? 10.100 -10.695 -18.681 1.00 86.44 97 LEU A N 1
ATOM 730 C CA . LEU A 1 97 ? 11.266 -10.299 -17.892 1.00 86.44 97 LEU A CA 1
ATOM 731 C C . LEU A 1 97 ? 12.044 -9.171 -18.577 1.00 86.44 97 LEU A C 1
ATOM 733 O O . LEU A 1 97 ? 12.383 -8.190 -17.915 1.00 86.44 97 LEU A O 1
ATOM 737 N N . GLU A 1 98 ? 12.243 -9.248 -19.896 1.00 89.44 98 GLU A N 1
ATOM 738 C CA . GLU A 1 98 ? 12.891 -8.184 -20.668 1.00 89.44 98 GLU A CA 1
ATOM 739 C C . GLU A 1 98 ? 12.086 -6.879 -20.597 1.00 89.44 98 GLU A C 1
ATOM 741 O O . GLU A 1 98 ? 12.632 -5.812 -20.298 1.00 89.44 98 GLU A O 1
ATOM 746 N N . GLN A 1 99 ? 10.769 -6.952 -20.811 1.00 86.44 99 GLN A N 1
ATOM 747 C CA . GLN A 1 99 ? 9.894 -5.783 -20.732 1.00 86.44 99 GLN A CA 1
ATOM 748 C C . GLN A 1 99 ? 9.956 -5.123 -19.347 1.00 86.44 99 GLN A C 1
ATOM 750 O O . GLN A 1 99 ? 10.083 -3.897 -19.252 1.00 86.44 99 GLN A O 1
ATOM 755 N N . ASN A 1 100 ? 9.907 -5.921 -18.278 1.00 84.81 100 ASN A N 1
ATOM 756 C CA . ASN A 1 100 ? 9.981 -5.423 -16.909 1.00 84.81 100 ASN A CA 1
ATOM 757 C C . ASN A 1 100 ? 11.344 -4.794 -16.602 1.00 84.81 100 ASN A C 1
ATOM 759 O O . ASN A 1 100 ? 11.386 -3.712 -16.018 1.00 84.81 100 ASN A O 1
ATOM 763 N N . ALA A 1 101 ? 12.446 -5.407 -17.046 1.00 85.44 101 ALA A N 1
ATOM 764 C CA . ALA A 1 101 ? 13.791 -4.857 -16.884 1.00 85.44 101 ALA A CA 1
ATOM 765 C C . ALA A 1 101 ? 13.952 -3.512 -17.614 1.00 85.44 101 ALA A C 1
ATOM 767 O O . ALA A 1 101 ? 14.408 -2.528 -17.030 1.00 85.44 101 ALA A O 1
ATOM 768 N N . ARG A 1 102 ? 13.481 -3.410 -18.864 1.00 86.12 102 ARG A N 1
ATOM 769 C CA . ARG A 1 102 ? 13.485 -2.141 -19.614 1.00 86.12 102 ARG A CA 1
ATOM 770 C C . ARG A 1 102 ? 12.599 -1.076 -18.970 1.00 86.12 102 ARG A C 1
ATOM 772 O O . ARG A 1 102 ? 12.878 0.116 -19.093 1.00 86.12 102 ARG A O 1
ATOM 779 N N . ARG A 1 103 ? 11.485 -1.468 -18.346 1.00 82.44 103 ARG A N 1
ATOM 780 C CA . ARG A 1 103 ? 10.604 -0.538 -17.624 1.00 82.44 103 ARG A CA 1
ATOM 781 C C . ARG A 1 103 ? 11.263 -0.042 -16.337 1.00 82.44 103 ARG A C 1
ATOM 783 O O . ARG A 1 103 ? 11.202 1.151 -16.072 1.00 82.44 103 ARG A O 1
ATOM 790 N N . ALA A 1 104 ? 11.939 -0.924 -15.604 1.00 80.94 104 ALA A N 1
ATOM 791 C CA . ALA A 1 104 ? 12.708 -0.578 -14.414 1.00 80.94 104 ALA A CA 1
ATOM 792 C C . ALA A 1 104 ? 13.797 0.470 -14.701 1.00 80.94 104 ALA A C 1
ATOM 794 O O . ALA A 1 104 ? 13.846 1.494 -14.030 1.00 80.94 104 ALA A O 1
ATOM 795 N N . LEU A 1 105 ? 14.613 0.271 -15.740 1.00 80.50 105 LEU A N 1
ATOM 796 C CA . LEU A 1 105 ? 15.698 1.200 -16.097 1.00 80.50 105 LEU A CA 1
ATOM 797 C C . LEU A 1 105 ? 15.207 2.605 -16.491 1.00 80.50 105 LEU A C 1
ATOM 799 O O . LEU A 1 105 ? 15.898 3.596 -16.272 1.00 80.50 105 LEU A O 1
ATOM 803 N N . ARG A 1 106 ? 14.002 2.696 -17.065 1.00 78.69 106 ARG A N 1
ATOM 804 C CA . ARG A 1 106 ? 13.385 3.959 -17.507 1.00 78.69 106 ARG A CA 1
ATOM 805 C C . ARG A 1 106 ? 12.594 4.673 -16.413 1.00 78.69 106 ARG A C 1
ATOM 807 O O . ARG A 1 106 ? 12.036 5.737 -16.671 1.00 78.69 106 ARG A O 1
ATOM 814 N N . GLN A 1 107 ? 12.497 4.094 -15.217 1.00 71.75 107 GLN A N 1
ATOM 815 C CA . GLN A 1 107 ? 11.789 4.721 -14.110 1.00 71.75 107 GLN A CA 1
ATOM 816 C C . GLN A 1 107 ? 12.581 5.968 -13.661 1.00 71.75 107 GLN A C 1
ATOM 818 O O . GLN A 1 107 ? 13.725 5.815 -13.233 1.00 71.75 107 GLN A O 1
ATOM 823 N N . PRO A 1 108 ? 11.996 7.184 -13.671 1.00 64.69 108 PRO A N 1
ATOM 824 C CA . PRO A 1 108 ? 12.726 8.433 -13.403 1.00 64.69 108 PRO A CA 1
ATOM 825 C C . PRO A 1 108 ? 13.455 8.449 -12.055 1.00 64.69 108 PRO A C 1
ATOM 827 O O . PRO A 1 108 ? 14.487 9.093 -11.897 1.00 64.69 108 PRO A O 1
ATOM 830 N N . ALA A 1 109 ? 12.916 7.719 -11.078 1.00 63.59 109 ALA A N 1
ATOM 831 C CA . ALA A 1 109 ? 13.485 7.595 -9.744 1.00 63.59 109 ALA A CA 1
ATOM 832 C C . ALA A 1 109 ? 14.775 6.748 -9.692 1.00 63.59 109 ALA A C 1
ATOM 834 O O . ALA A 1 109 ? 15.536 6.872 -8.739 1.00 63.59 109 ALA A O 1
ATOM 835 N N . ILE A 1 110 ? 15.019 5.910 -10.706 1.00 62.97 110 ILE A N 1
ATOM 836 C CA . ILE A 1 110 ? 16.259 5.141 -10.898 1.00 62.97 110 ILE A CA 1
ATOM 837 C C . ILE A 1 110 ? 17.212 5.920 -11.814 1.00 62.97 110 ILE A C 1
ATOM 839 O O . ILE A 1 110 ? 18.413 5.951 -11.569 1.00 62.97 110 ILE A O 1
ATOM 843 N N . THR A 1 111 ? 16.688 6.615 -12.828 1.00 57.72 111 THR A N 1
ATOM 844 C CA . THR A 1 111 ? 17.501 7.368 -13.796 1.00 57.72 111 THR A CA 1
ATOM 845 C C . THR A 1 111 ? 18.127 8.640 -13.201 1.00 57.72 111 THR A C 1
ATOM 84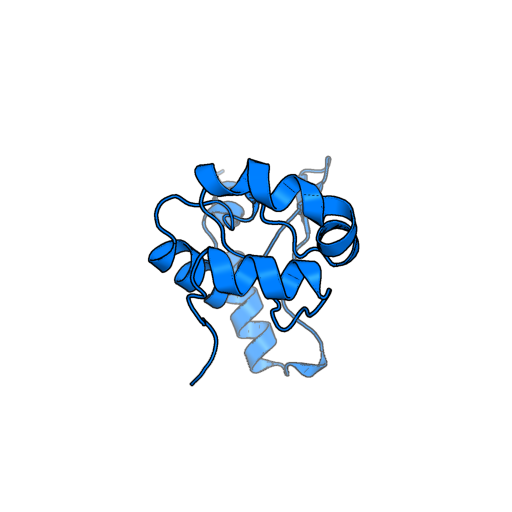7 O O . THR A 1 111 ? 19.247 8.975 -13.562 1.00 57.72 111 THR A O 1
ATOM 850 N N . LYS A 1 112 ? 17.483 9.306 -12.227 1.00 50.72 112 LYS A N 1
ATOM 851 C CA . LYS A 1 112 ? 18.062 10.468 -11.510 1.00 50.72 112 LYS A CA 1
ATOM 852 C C . LYS A 1 112 ? 19.277 10.149 -10.625 1.00 50.72 112 LYS A C 1
ATOM 854 O O . LYS A 1 112 ? 19.931 11.068 -10.151 1.00 50.72 112 LYS A O 1
ATOM 859 N N . ALA A 1 113 ? 19.578 8.873 -10.372 1.00 48.44 113 ALA A N 1
ATOM 860 C CA . ALA A 1 113 ? 20.795 8.470 -9.659 1.00 48.44 113 ALA A CA 1
ATOM 861 C C . ALA A 1 113 ? 22.041 8.439 -10.571 1.00 48.44 113 ALA A C 1
ATOM 863 O O . ALA A 1 113 ? 23.138 8.157 -10.096 1.00 48.44 113 ALA A O 1
ATOM 864 N N . TYR A 1 114 ? 21.868 8.711 -11.868 1.00 41.41 114 TYR A N 1
ATOM 865 C CA . TYR A 1 114 ? 22.921 8.791 -12.873 1.00 41.41 114 TYR A CA 1
ATOM 866 C C . TYR A 1 114 ? 22.766 10.111 -13.645 1.00 41.41 114 TYR A C 1
ATOM 868 O O . TYR A 1 114 ? 22.316 10.135 -14.788 1.00 41.41 114 TYR A O 1
ATOM 876 N N . GLU A 1 115 ? 23.084 11.225 -12.993 1.00 37.16 115 GLU A N 1
ATOM 877 C CA . GLU A 1 115 ? 23.474 12.456 -13.687 1.00 37.16 115 GLU A CA 1
ATOM 878 C C . GLU A 1 115 ? 24.997 12.607 -13.492 1.00 37.16 115 GLU A C 1
ATOM 880 O O . GLU A 1 115 ? 25.453 12.441 -12.356 1.00 37.16 115 GLU A O 1
ATOM 885 N N . PRO A 1 116 ? 25.790 12.794 -14.567 1.00 44.66 116 PRO A N 1
ATOM 886 C CA . PRO A 1 116 ? 27.228 13.046 -14.468 1.00 44.66 116 PRO A CA 1
ATOM 887 C C . PRO A 1 116 ? 27.550 14.388 -13.799 1.00 44.66 116 PRO A C 1
ATOM 889 O O . PRO A 1 116 ? 26.730 15.327 -13.916 1.00 44.66 116 PRO A O 1
#

Radius of gyration: 17.39 Å; chains: 1; bounding box: 47×32×39 Å

Secondary structure (DSSP, 8-state):
--------HHHHHHHHHTT----S---B-GGGHHHHGGGHHHHTTTT-S--TTTT-B-S-HHHHHHHHHT-----EE-TT--EE-----GGG-HHHHHHHHHHHHT-HHHHTT---

Foldseek 3Di:
DDADDPDDPPVVVVCVVVLNDDHDEAAEEPVCLVVCVVSCVSCVVSVHRADVVLLSHDPPNVVSSVVVVVPDFDWDQDPVRDIDGDQDDVVVDDVSSVVSVVVVCPDVVNCVSDDD

pLDDT: mean 76.7, std 13.43, range [26.52, 90.56]